Protein AF-0000000084989599 (afdb_homodimer)

Sequence (156 aa):
MEKVAKTLDARGKFCPIPVMETAKAINEVKVGEVLEVLATDPAADPDIKAWAKRMGHEVILSEKTPEGYLRILIKRLKMEKVAKTLDARGKFCPIPVMETAKAINEVKVGEVLEVLATDPAADPDIKAWAKRMGHEVILSEKTPEGYLRILIKRLK

Foldseek 3Di:
DQDAPEEAEQAPHEPPPQLVVVVVVLVVDDQQHKYKYKYQYPVNVVSNCVVCVVVVKDWPDWDQDPVGIIIIIIHHHD/DQDAPEEAEQAPHEPPPQLVVVVVVLVVDDAQHKYKYKYQYPVNVVSNCVVCVVVVWDWPDWDQDPVGIIITIIHHHD

Organism: Thermoproteus tenax (strain ATCC 35583 / DSM 2078 / JCM 9277 / NBRC 100435 / Kra 1) (NCBI:txid768679)

Solvent-accessible surface area (backbone atoms only — not comparable to full-atom values): 8559 Å² total; per-residue (Å²): 126,90,63,70,71,45,75,44,80,30,57,88,40,48,79,49,49,45,50,47,49,46,64,55,51,54,72,76,45,55,69,75,31,25,39,33,38,32,28,56,37,79,64,46,58,63,50,40,52,52,39,31,54,73,72,53,29,43,73,79,42,74,45,74,43,97,88,68,33,37,41,35,32,33,33,31,66,109,126,86,60,72,69,46,74,44,81,29,57,86,38,49,77,50,49,42,49,48,49,47,65,54,49,51,73,78,41,57,70,73,28,23,37,33,37,32,28,54,36,79,63,44,57,64,49,40,50,52,35,28,53,73,70,54,30,41,71,79,40,76,44,74,46,93,87,65,32,36,39,33,33,34,33,30,64,109

Structure (mmCIF, N/CA/C/O backbone):
data_AF-0000000084989599-model_v1
#
loop_
_entity.id
_entity.type
_entity.pdbx_description
1 polymer 'Predicted redox protein, regulator of disulfide bond formation'
#
loop_
_atom_site.group_PDB
_atom_site.id
_atom_site.type_symbol
_atom_site.label_atom_id
_atom_site.label_alt_id
_atom_site.label_comp_id
_atom_site.label_asym_id
_atom_site.label_entity_id
_atom_site.label_seq_id
_atom_site.pdbx_PDB_ins_code
_atom_site.Cartn_x
_atom_site.Cartn_y
_atom_site.Cartn_z
_atom_site.occupancy
_atom_site.B_iso_or_equiv
_atom_site.auth_seq_id
_atom_site.auth_comp_id
_atom_site.auth_asym_id
_atom_site.auth_atom_id
_atom_site.pdbx_PDB_model_num
ATOM 1 N N . MET A 1 1 ? -1.135 -30.812 -11.133 1 54.66 1 MET A N 1
ATOM 2 C CA . MET A 1 1 ? -0.764 -30.062 -9.938 1 54.66 1 MET A CA 1
ATOM 3 C C . MET A 1 1 ? 0.314 -29.031 -10.25 1 54.66 1 MET A C 1
ATOM 5 O O . MET A 1 1 ? 1.357 -29.375 -10.812 1 54.66 1 MET A O 1
ATOM 9 N N . GLU A 1 2 ? -0.177 -27.719 -10.398 1 70.19 2 GLU A N 1
ATOM 10 C CA . GLU A 1 2 ? 0.845 -26.781 -10.867 1 70.19 2 GLU A CA 1
ATOM 11 C C . GLU A 1 2 ? 2.037 -26.75 -9.914 1 70.19 2 GLU A C 1
ATOM 13 O O . GLU A 1 2 ? 1.873 -26.891 -8.703 1 70.19 2 GLU A O 1
ATOM 18 N N . LYS A 1 3 ? 3.254 -27.188 -10.391 1 87.5 3 LYS A N 1
ATOM 19 C CA . LYS A 1 3 ? 4.469 -27.281 -9.586 1 87.5 3 LYS A CA 1
ATOM 20 C C . LYS A 1 3 ? 4.941 -25.891 -9.148 1 87.5 3 LYS A C 1
ATOM 22 O O . LYS A 1 3 ? 5.152 -25.016 -9.977 1 87.5 3 LYS A O 1
ATOM 27 N N . VAL A 1 4 ? 4.945 -25.641 -7.918 1 96.38 4 VAL A N 1
ATOM 28 C CA . VAL A 1 4 ? 5.441 -24.422 -7.301 1 96.38 4 VAL A CA 1
ATOM 29 C C . VAL A 1 4 ? 6.945 -24.297 -7.527 1 96.38 4 VAL A C 1
ATOM 31 O O . VAL A 1 4 ? 7.711 -25.188 -7.148 1 96.38 4 VAL A O 1
ATOM 34 N N . ALA A 1 5 ? 7.289 -23.203 -8.188 1 98 5 ALA A N 1
ATOM 35 C CA . ALA A 1 5 ? 8.695 -22.969 -8.492 1 98 5 ALA A CA 1
ATOM 36 C C . ALA A 1 5 ? 9.398 -22.25 -7.332 1 98 5 ALA A C 1
ATOM 38 O O . ALA A 1 5 ? 10.602 -22.422 -7.129 1 98 5 ALA A O 1
ATOM 39 N N . LYS A 1 6 ? 8.695 -21.406 -6.609 1 98.31 6 LYS A N 1
ATOM 40 C CA . LYS A 1 6 ? 9.211 -20.625 -5.492 1 98.31 6 LYS A CA 1
ATOM 41 C C . LYS A 1 6 ? 8.117 -20.328 -4.473 1 98.31 6 LYS A C 1
ATOM 43 O O . LYS A 1 6 ? 6.957 -20.125 -4.844 1 98.31 6 LYS A O 1
ATOM 48 N N . THR A 1 7 ? 8.453 -20.344 -3.266 1 98.5 7 THR A N 1
ATOM 49 C CA . THR A 1 7 ? 7.543 -19.969 -2.188 1 98.5 7 THR A CA 1
ATOM 50 C C . THR A 1 7 ? 8.008 -18.688 -1.501 1 98.5 7 THR A C 1
ATOM 52 O O . THR A 1 7 ? 9.18 -18.562 -1.132 1 98.5 7 THR A O 1
ATOM 55 N N . LEU A 1 8 ? 7.152 -17.734 -1.385 1 98.62 8 LEU A N 1
ATOM 56 C CA . LEU A 1 8 ? 7.367 -16.5 -0.629 1 98.62 8 LEU A CA 1
ATOM 57 C C . LEU A 1 8 ? 6.625 -16.547 0.701 1 98.62 8 LEU A C 1
ATOM 59 O O . LEU A 1 8 ? 5.391 -16.609 0.727 1 98.62 8 LEU A O 1
ATOM 63 N N . ASP A 1 9 ? 7.398 -16.578 1.68 1 98.56 9 ASP A N 1
ATOM 64 C CA . ASP A 1 9 ? 6.793 -16.531 3.008 1 98.56 9 ASP A CA 1
ATOM 65 C C . ASP A 1 9 ? 6.688 -15.102 3.521 1 98.56 9 ASP A C 1
ATOM 67 O O . ASP A 1 9 ? 7.656 -14.555 4.043 1 98.56 9 ASP A O 1
ATOM 71 N N . ALA A 1 10 ? 5.453 -14.539 3.439 1 98.19 10 ALA A N 1
ATOM 72 C CA . ALA A 1 10 ? 5.203 -13.172 3.9 1 98.19 10 ALA A CA 1
ATOM 73 C C . ALA A 1 10 ? 4.352 -13.164 5.164 1 98.19 10 ALA A C 1
ATOM 75 O O . ALA A 1 10 ? 3.674 -12.18 5.461 1 98.19 10 ALA A O 1
ATOM 76 N N . ARG A 1 11 ? 4.301 -14.312 5.812 1 98.19 11 ARG A N 1
ATOM 77 C CA . ARG A 1 11 ? 3.557 -14.391 7.066 1 98.19 11 ARG A CA 1
ATOM 78 C C . ARG A 1 11 ? 4.141 -13.438 8.102 1 98.19 11 ARG A C 1
ATOM 80 O O . ARG A 1 11 ? 5.359 -13.297 8.211 1 98.19 11 ARG A O 1
ATOM 87 N N . GLY A 1 12 ? 3.229 -12.812 8.844 1 97.06 12 GLY A N 1
ATOM 88 C CA . GLY A 1 12 ? 3.668 -11.883 9.875 1 97.06 12 GLY A CA 1
ATOM 89 C C . GLY A 1 12 ? 3.898 -10.484 9.344 1 97.06 12 GLY A C 1
ATOM 90 O O . GLY A 1 12 ? 4.129 -9.555 10.125 1 97.06 12 GLY A O 1
ATOM 91 N N . LYS A 1 13 ? 3.811 -10.305 8.047 1 96.81 13 LYS A N 1
ATOM 92 C CA . LYS A 1 13 ? 4.008 -8.992 7.434 1 96.81 13 LYS A CA 1
ATOM 93 C C . LYS A 1 13 ? 2.674 -8.367 7.039 1 96.81 13 LYS A C 1
ATOM 95 O O . LYS A 1 13 ? 1.677 -9.07 6.867 1 96.81 13 LYS A O 1
ATOM 100 N N . PHE A 1 14 ? 2.625 -7.098 6.949 1 95.56 14 PHE A N 1
ATOM 101 C CA . PHE A 1 14 ? 1.42 -6.34 6.625 1 95.56 14 PHE A CA 1
ATOM 102 C C . PHE A 1 14 ? 1.658 -5.43 5.43 1 95.56 14 PHE A C 1
ATOM 104 O O . PHE A 1 14 ? 2.801 -5.227 5.012 1 95.56 14 PHE A O 1
ATOM 111 N N . CYS A 1 15 ? 0.604 -5.016 4.852 1 91.88 15 CYS A N 1
ATOM 112 C CA . CYS A 1 15 ? 0.752 -4.066 3.756 1 91.88 15 CYS A CA 1
ATOM 113 C C . CYS A 1 15 ? 1.741 -2.963 4.121 1 91.88 15 CYS A C 1
ATOM 115 O O . CYS A 1 15 ? 1.739 -2.471 5.25 1 91.88 15 CYS A O 1
ATOM 117 N N . PRO A 1 16 ? 2.658 -2.576 3.111 1 94.31 16 PRO A N 1
ATOM 118 C CA . PRO A 1 16 ? 2.721 -2.934 1.693 1 94.31 16 PRO A CA 1
ATOM 119 C C . PRO A 1 16 ? 3.682 -4.09 1.418 1 94.31 16 PRO A C 1
ATOM 121 O O . PRO A 1 16 ? 3.898 -4.453 0.259 1 94.31 16 PRO A O 1
ATOM 124 N N . ILE A 1 17 ? 4.156 -4.746 2.371 1 95.69 17 ILE A N 1
ATOM 125 C CA . ILE A 1 17 ? 5.328 -5.602 2.242 1 95.69 17 ILE A CA 1
ATOM 126 C C . ILE A 1 17 ? 4.965 -6.859 1.458 1 95.69 17 ILE A C 1
ATOM 128 O O . ILE A 1 17 ? 5.629 -7.203 0.476 1 95.69 17 ILE A O 1
ATOM 132 N N . PRO A 1 18 ? 3.818 -7.543 1.79 1 97.75 18 PRO A N 1
ATOM 133 C CA . PRO A 1 18 ? 3.504 -8.789 1.086 1 97.75 18 PRO A CA 1
ATOM 134 C C . PRO A 1 18 ? 3.342 -8.594 -0.419 1 97.75 18 PRO A C 1
ATOM 136 O O . PRO A 1 18 ? 3.891 -9.367 -1.209 1 97.75 18 PRO A O 1
ATOM 139 N N . VAL A 1 19 ? 2.67 -7.566 -0.8 1 97.44 19 VAL A N 1
ATOM 140 C CA . VAL A 1 19 ? 2.451 -7.344 -2.227 1 97.44 19 VAL A CA 1
ATOM 141 C C . VAL A 1 19 ? 3.752 -6.891 -2.883 1 97.44 19 VAL A C 1
ATOM 143 O O . VAL A 1 19 ? 4.051 -7.277 -4.016 1 97.44 19 VAL A O 1
ATOM 146 N N . MET A 1 20 ? 4.535 -6.078 -2.205 1 96.81 20 MET A N 1
ATOM 147 C CA . MET A 1 20 ? 5.82 -5.629 -2.729 1 96.81 20 MET A CA 1
ATOM 148 C C . MET A 1 20 ? 6.766 -6.805 -2.938 1 96.81 20 MET A C 1
ATOM 150 O O . MET A 1 20 ? 7.426 -6.902 -3.975 1 96.8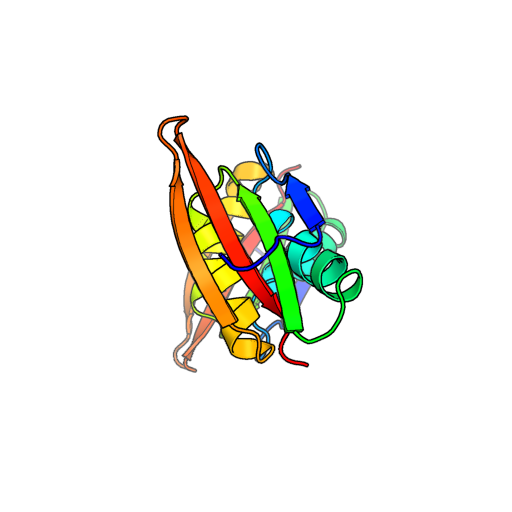1 20 MET A O 1
ATOM 154 N N . GLU A 1 21 ? 6.816 -7.664 -2.033 1 97.69 21 GLU A N 1
ATOM 155 C CA . GLU A 1 21 ? 7.684 -8.836 -2.131 1 97.69 21 GLU A CA 1
ATOM 156 C C . GLU A 1 21 ? 7.195 -9.789 -3.219 1 97.69 21 GLU A C 1
ATOM 158 O O . GLU A 1 21 ? 8 -10.43 -3.893 1 97.69 21 GLU A O 1
ATOM 163 N N . THR A 1 22 ? 5.91 -9.891 -3.307 1 98.19 22 THR A N 1
ATOM 164 C CA . THR A 1 22 ? 5.328 -10.688 -4.379 1 98.19 22 THR A CA 1
ATOM 165 C C . THR A 1 22 ? 5.77 -10.172 -5.742 1 98.19 22 THR A C 1
ATOM 167 O O . THR A 1 22 ? 6.199 -10.945 -6.598 1 98.19 22 THR A O 1
ATOM 170 N N . ALA A 1 23 ? 5.73 -8.867 -5.906 1 96.81 23 ALA A N 1
ATOM 171 C CA . ALA A 1 23 ? 6.113 -8.227 -7.16 1 96.81 23 ALA A CA 1
ATOM 172 C C . ALA A 1 23 ? 7.578 -8.5 -7.492 1 96.81 23 ALA A C 1
ATOM 174 O O . ALA A 1 23 ? 7.938 -8.68 -8.656 1 96.81 23 ALA A O 1
ATOM 175 N N . LYS A 1 24 ? 8.398 -8.555 -6.512 1 97.06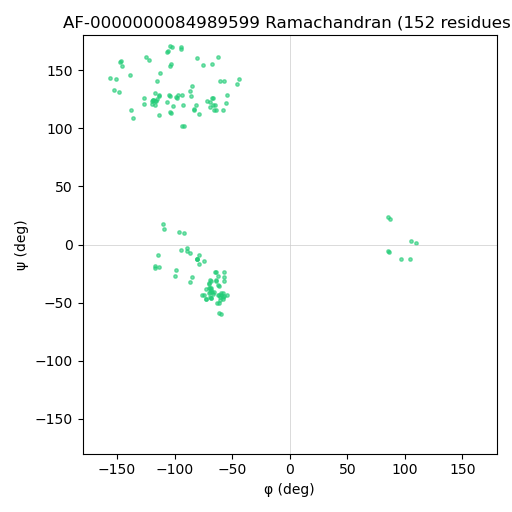 24 LYS A N 1
ATOM 176 C CA . LYS A 1 24 ? 9.812 -8.867 -6.703 1 97.06 24 LYS A CA 1
ATOM 177 C C . LYS A 1 24 ? 10.016 -10.352 -6.988 1 97.06 24 LYS A C 1
ATOM 179 O O . LYS A 1 24 ? 10.766 -10.719 -7.895 1 97.06 24 LYS A O 1
ATOM 184 N N . ALA A 1 25 ? 9.328 -11.211 -6.242 1 98.31 25 ALA A N 1
ATOM 185 C CA . ALA A 1 25 ? 9.523 -12.656 -6.281 1 98.31 25 ALA A CA 1
ATOM 186 C C . ALA A 1 25 ? 9.031 -13.242 -7.602 1 98.31 25 ALA A C 1
ATOM 188 O O . ALA A 1 25 ? 9.57 -14.242 -8.078 1 98.31 25 ALA A O 1
ATOM 189 N N . ILE A 1 26 ? 8.023 -12.617 -8.195 1 98.12 26 ILE A N 1
ATOM 190 C CA . ILE A 1 26 ? 7.449 -13.117 -9.445 1 98.12 26 ILE A CA 1
ATOM 191 C C . ILE A 1 26 ? 8.508 -13.102 -10.539 1 98.12 26 ILE A C 1
ATOM 193 O O . ILE A 1 26 ? 8.484 -13.938 -11.453 1 98.12 26 ILE A O 1
ATOM 197 N N . ASN A 1 27 ? 9.492 -12.195 -10.406 1 97.44 27 ASN A N 1
ATOM 198 C CA . ASN A 1 27 ? 10.555 -12.078 -11.398 1 97.44 27 ASN A CA 1
ATOM 199 C C . ASN A 1 27 ? 11.609 -13.164 -11.219 1 97.44 27 ASN A C 1
ATOM 201 O O . ASN A 1 27 ? 12.492 -13.32 -12.062 1 97.44 27 ASN A O 1
ATOM 205 N N . GLU A 1 28 ? 11.508 -13.859 -10.172 1 97.94 28 GLU A N 1
ATOM 206 C CA . GLU A 1 28 ? 12.469 -14.914 -9.875 1 97.94 28 GLU A CA 1
ATOM 207 C C . GLU A 1 28 ? 11.977 -16.266 -10.367 1 97.94 28 GLU A C 1
ATOM 209 O O . GLU A 1 28 ? 12.648 -17.281 -10.203 1 97.94 28 GLU A O 1
ATOM 214 N N . VAL A 1 29 ? 10.703 -16.297 -10.898 1 97.19 29 VAL A N 1
ATOM 215 C CA . VAL A 1 29 ? 10.141 -17.516 -11.477 1 97.19 29 VAL A CA 1
ATOM 216 C C . VAL A 1 29 ? 9.961 -17.344 -12.984 1 97.19 29 VAL A C 1
ATOM 218 O O . VAL A 1 29 ? 9.773 -16.219 -13.469 1 97.19 29 VAL A O 1
ATOM 221 N N . LYS A 1 30 ? 10.102 -18.406 -13.719 1 97 30 LYS A N 1
ATOM 222 C CA . LYS A 1 30 ? 9.984 -18.344 -15.172 1 97 30 LYS A CA 1
ATOM 223 C C . LYS A 1 30 ? 8.523 -18.219 -15.602 1 97 30 LYS A C 1
ATOM 225 O O . LYS A 1 30 ? 7.621 -18.578 -14.852 1 97 30 LYS A O 1
ATOM 230 N N . VAL A 1 31 ? 8.344 -17.625 -16.828 1 97.12 31 VAL A N 1
ATOM 231 C CA . VAL A 1 31 ? 7 -17.562 -17.406 1 97.12 31 VAL A CA 1
ATOM 232 C C . VAL A 1 31 ? 6.402 -18.969 -17.469 1 97.12 31 VAL A C 1
ATOM 234 O O . VAL A 1 31 ? 7.066 -19.906 -17.891 1 97.12 31 VAL A O 1
ATOM 237 N N . GLY A 1 32 ? 5.191 -19.188 -16.969 1 97.19 32 GLY A N 1
ATOM 238 C CA . GLY A 1 32 ? 4.531 -20.484 -16.938 1 97.19 32 GLY A CA 1
ATOM 239 C C . GLY A 1 32 ? 4.68 -21.203 -15.617 1 97.19 32 GLY A C 1
ATOM 240 O O . GLY A 1 32 ? 3.959 -22.156 -15.344 1 97.19 32 GLY A O 1
ATOM 241 N N . GLU A 1 33 ? 5.602 -20.656 -14.789 1 98.06 33 GLU A N 1
ATOM 242 C CA . GLU A 1 33 ? 5.824 -21.266 -13.477 1 98.06 33 GLU A CA 1
ATOM 243 C C . GLU A 1 33 ? 4.988 -20.594 -12.398 1 98.06 33 GLU A C 1
ATOM 245 O O . GLU A 1 33 ? 4.352 -19.562 -12.656 1 98.06 33 GLU A O 1
ATOM 250 N N . VAL A 1 34 ? 4.941 -21.203 -11.195 1 98.5 34 VAL A N 1
ATOM 251 C CA . VAL A 1 34 ? 4.012 -20.781 -10.156 1 98.5 34 VAL A CA 1
ATOM 252 C C . VAL A 1 34 ? 4.789 -20.281 -8.938 1 98.5 34 VAL A C 1
ATOM 254 O O . VAL A 1 34 ? 5.742 -20.922 -8.492 1 98.5 34 VAL A O 1
ATOM 257 N N . LEU A 1 35 ? 4.391 -19.094 -8.469 1 98.69 35 LEU A N 1
ATOM 258 C CA . LEU A 1 35 ? 4.836 -18.531 -7.191 1 98.69 35 LEU A CA 1
ATOM 259 C C . LEU A 1 35 ? 3.803 -18.781 -6.098 1 98.69 35 LEU A C 1
ATOM 261 O O . LEU A 1 35 ? 2.619 -18.484 -6.277 1 98.69 35 LEU A O 1
ATOM 265 N N . GLU A 1 36 ? 4.195 -19.344 -5.031 1 98.69 36 GLU A N 1
ATOM 266 C CA . GLU A 1 36 ? 3.367 -19.5 -3.842 1 98.69 36 GLU A CA 1
ATOM 267 C C . GLU A 1 36 ? 3.641 -18.406 -2.82 1 98.69 36 GLU A C 1
ATOM 269 O O . GLU A 1 36 ? 4.793 -18.141 -2.473 1 98.69 36 GLU A O 1
ATOM 274 N N . VAL A 1 37 ? 2.584 -17.766 -2.363 1 98.75 37 VAL A N 1
ATOM 275 C CA . VAL A 1 37 ? 2.693 -16.703 -1.358 1 98.75 37 VAL A CA 1
ATOM 276 C C . VAL A 1 37 ? 1.925 -17.109 -0.102 1 98.75 37 VAL A C 1
ATOM 278 O O . VAL A 1 37 ? 0.738 -17.438 -0.171 1 98.75 37 VAL A O 1
ATOM 281 N N . LEU A 1 38 ? 2.574 -17.109 0.941 1 98.56 38 LEU A N 1
ATOM 282 C CA . LEU A 1 38 ? 1.971 -17.312 2.252 1 98.56 38 LEU A CA 1
ATOM 283 C C . LEU A 1 38 ? 1.874 -16 3.018 1 98.56 38 LEU A C 1
ATOM 285 O O . LEU A 1 38 ? 2.854 -15.258 3.107 1 98.56 38 LEU A O 1
ATOM 289 N N . ALA A 1 39 ? 0.698 -15.727 3.508 1 98.31 39 ALA A N 1
ATOM 290 C CA . ALA A 1 39 ? 0.498 -14.445 4.172 1 98.31 39 ALA A CA 1
ATOM 291 C C . ALA A 1 39 ? -0.522 -14.562 5.301 1 98.31 39 ALA A C 1
ATOM 293 O O . ALA A 1 39 ? -1.34 -15.484 5.312 1 98.31 39 ALA A O 1
ATOM 294 N N . THR A 1 40 ? -0.402 -13.594 6.25 1 97.25 40 THR A N 1
ATOM 295 C CA . THR A 1 40 ? -1.353 -13.578 7.355 1 97.25 40 THR A CA 1
ATOM 296 C C . THR A 1 40 ? -2.184 -12.297 7.34 1 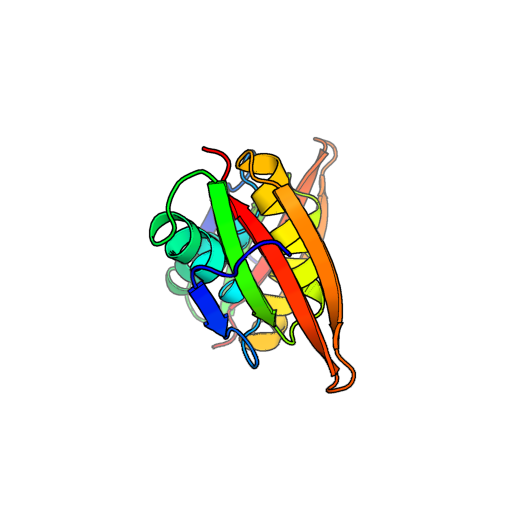97.25 40 THR A C 1
ATOM 298 O O . THR A 1 40 ? -3.23 -12.227 7.988 1 97.25 40 THR A O 1
ATOM 301 N N . ASP A 1 41 ? -1.715 -11.336 6.664 1 95.38 41 ASP A N 1
ATOM 302 C CA . ASP A 1 41 ? -2.467 -10.094 6.52 1 95.38 41 ASP A CA 1
ATOM 303 C C . ASP A 1 41 ? -3.727 -10.305 5.684 1 95.38 41 ASP A C 1
ATOM 305 O O . ASP A 1 41 ? -3.648 -10.75 4.535 1 95.38 41 ASP A O 1
ATOM 309 N N . PRO A 1 42 ? -4.863 -9.93 6.227 1 93.88 42 PRO A N 1
ATOM 310 C CA . PRO A 1 42 ? -6.121 -10.117 5.5 1 93.88 42 PRO A CA 1
ATOM 311 C C . PRO A 1 42 ? -6.195 -9.289 4.223 1 93.88 42 PRO A C 1
ATOM 313 O O . PRO A 1 42 ? -6.867 -9.68 3.264 1 93.88 42 PRO A O 1
ATOM 316 N N . ALA A 1 43 ? -5.473 -8.258 4.16 1 94.31 43 ALA A N 1
ATOM 317 C CA . ALA A 1 43 ? -5.488 -7.383 2.992 1 94.31 43 ALA A CA 1
ATOM 318 C C . ALA A 1 43 ? -4.625 -7.957 1.869 1 94.31 43 ALA A C 1
ATOM 320 O O . ALA A 1 43 ? -4.762 -7.555 0.711 1 94.31 43 ALA A O 1
ATOM 321 N N . ALA A 1 44 ? -3.836 -8.93 2.156 1 95.75 44 ALA A N 1
ATOM 322 C CA . ALA A 1 44 ? -2.898 -9.477 1.179 1 95.75 44 ALA A CA 1
ATOM 323 C C . ALA A 1 44 ? -3.641 -10.156 0.03 1 95.75 44 ALA A C 1
ATOM 325 O O . ALA A 1 44 ? -3.27 -10 -1.135 1 95.75 44 ALA A O 1
ATOM 326 N N . ASP A 1 45 ? -4.684 -10.906 0.405 1 95.56 45 ASP A N 1
ATOM 327 C CA . ASP A 1 45 ? -5.398 -11.688 -0.6 1 95.56 45 ASP A CA 1
ATOM 328 C C . ASP A 1 45 ? -5.984 -10.781 -1.682 1 95.56 45 ASP A C 1
ATOM 330 O O . ASP A 1 45 ? -5.602 -10.875 -2.85 1 95.56 45 ASP A O 1
ATOM 334 N N . PRO A 1 46 ? -6.852 -9.859 -1.223 1 96.06 46 PRO A N 1
ATOM 335 C CA . PRO A 1 46 ? -7.391 -8.992 -2.275 1 96.06 46 PRO A CA 1
ATOM 336 C C . PRO A 1 46 ? -6.312 -8.141 -2.943 1 96.06 46 PRO A C 1
ATOM 338 O O . PRO A 1 46 ? -6.395 -7.863 -4.145 1 96.06 46 PRO A O 1
ATOM 341 N N . ASP A 1 47 ? -5.258 -7.711 -2.336 1 96.94 47 ASP A N 1
ATOM 342 C CA . ASP A 1 47 ? -4.188 -6.883 -2.879 1 96.94 47 ASP A CA 1
ATOM 343 C C . ASP A 1 47 ? -3.373 -7.648 -3.92 1 96.94 47 ASP A C 1
ATOM 345 O O . ASP A 1 47 ? -3.104 -7.137 -5.008 1 96.94 47 ASP A O 1
ATOM 349 N N . ILE A 1 48 ? -3.029 -8.852 -3.57 1 97.81 48 ILE A N 1
ATOM 35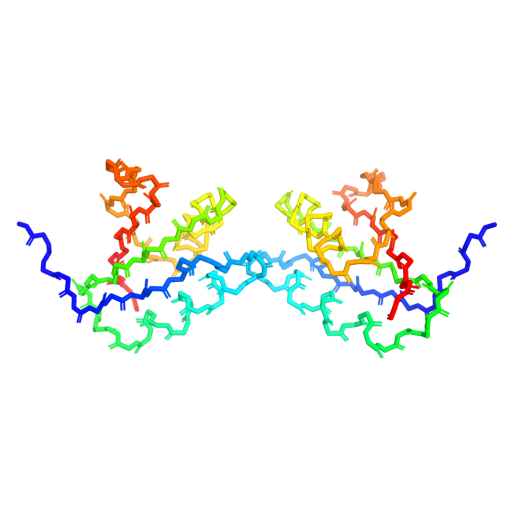0 C CA . ILE A 1 48 ? -2.199 -9.672 -4.449 1 97.81 48 ILE A CA 1
ATOM 351 C C . ILE A 1 48 ? -2.998 -10.07 -5.684 1 97.81 48 ILE A C 1
ATOM 353 O O . ILE A 1 48 ? -2.469 -10.086 -6.797 1 97.81 48 ILE A O 1
ATOM 357 N N . LYS A 1 49 ? -4.293 -10.406 -5.438 1 97.56 49 LYS A N 1
ATOM 358 C CA . LYS A 1 49 ? -5.164 -10.734 -6.562 1 97.56 49 LYS A CA 1
ATOM 359 C C . LYS A 1 49 ? -5.281 -9.555 -7.523 1 97.56 49 LYS A C 1
ATOM 361 O O . LYS A 1 49 ? -5.16 -9.727 -8.742 1 97.56 49 LYS A O 1
ATOM 366 N N . ALA A 1 50 ? -5.473 -8.391 -6.941 1 96.69 50 ALA A N 1
ATOM 367 C CA . ALA A 1 50 ? -5.602 -7.188 -7.766 1 96.69 50 ALA A CA 1
ATOM 368 C C . ALA A 1 50 ? -4.297 -6.883 -8.5 1 96.69 50 ALA A C 1
ATOM 370 O O . ALA A 1 50 ? -4.309 -6.562 -9.688 1 96.69 50 ALA A O 1
ATOM 371 N N . TRP A 1 51 ? -3.188 -7.016 -7.91 1 96.69 51 TRP A N 1
ATOM 372 C CA . TRP A 1 51 ? -1.869 -6.785 -8.492 1 96.69 51 TRP A CA 1
ATOM 373 C C . TRP A 1 51 ? -1.595 -7.762 -9.633 1 96.69 51 TRP A C 1
ATOM 375 O O . TRP A 1 51 ? -1.168 -7.359 -10.711 1 96.69 51 TRP A O 1
ATOM 385 N N . ALA A 1 52 ? -1.832 -9.055 -9.289 1 97.94 52 ALA A N 1
ATOM 386 C CA . ALA A 1 52 ? -1.574 -10.086 -10.289 1 97.94 52 ALA A CA 1
ATOM 387 C C . ALA A 1 52 ? -2.383 -9.836 -11.555 1 97.94 52 A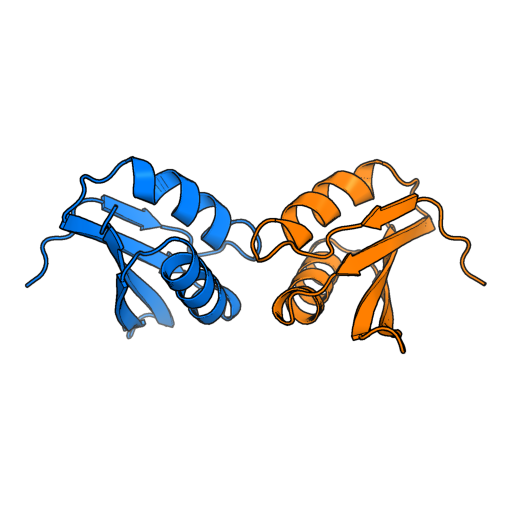LA A C 1
ATOM 389 O O . ALA A 1 52 ? -1.852 -9.93 -12.664 1 97.94 52 ALA A O 1
ATOM 390 N N . LYS A 1 53 ? -3.678 -9.547 -11.305 1 96.88 53 LYS A N 1
ATOM 391 C CA . LYS A 1 53 ? -4.562 -9.25 -12.43 1 96.88 53 LYS A CA 1
ATOM 392 C C . LYS A 1 53 ? -4.039 -8.07 -13.242 1 96.88 53 LYS A C 1
ATOM 394 O O . LYS A 1 53 ? -3.967 -8.133 -14.469 1 96.88 53 LYS A O 1
ATOM 399 N N . ARG A 1 54 ? -3.562 -7.062 -12.594 1 96.31 54 ARG A N 1
ATOM 400 C CA . ARG A 1 54 ? -3.076 -5.848 -13.242 1 96.31 54 ARG A CA 1
ATOM 401 C C . ARG A 1 54 ? -1.777 -6.109 -13.992 1 96.31 54 ARG A C 1
ATOM 403 O O . ARG A 1 54 ? -1.551 -5.547 -15.062 1 96.31 54 ARG A O 1
ATOM 410 N N . MET A 1 55 ? -0.983 -6.969 -13.461 1 96.62 55 MET A N 1
ATOM 411 C CA . MET A 1 55 ? 0.331 -7.246 -14.031 1 96.62 55 MET A CA 1
ATOM 412 C C . MET A 1 55 ? 0.239 -8.32 -15.117 1 96.62 55 MET A C 1
ATOM 414 O O . MET A 1 55 ? 1.236 -8.641 -15.758 1 96.62 55 MET A O 1
ATOM 418 N N . GLY A 1 56 ? -1.004 -8.914 -15.227 1 97.69 56 GLY A N 1
ATOM 419 C CA . GLY A 1 56 ? -1.205 -9.898 -16.281 1 97.69 56 GLY A CA 1
ATOM 420 C C . GLY A 1 56 ? -0.814 -11.305 -15.867 1 97.69 56 GLY A C 1
ATOM 421 O O . GLY A 1 56 ? -0.381 -12.102 -16.703 1 97.69 56 GLY A O 1
ATOM 422 N N . HIS A 1 57 ? -0.812 -11.484 -14.562 1 98.06 57 HIS A N 1
ATOM 423 C CA . HIS A 1 57 ? -0.573 -12.828 -14.047 1 98.06 57 HIS A CA 1
ATOM 424 C C . HIS A 1 57 ? -1.874 -13.484 -13.602 1 98.06 57 HIS A C 1
ATOM 426 O O . HIS A 1 57 ? -2.941 -12.867 -13.664 1 98.06 57 HIS A O 1
ATOM 432 N N . GLU A 1 58 ? -1.848 -14.766 -13.305 1 97.94 58 GLU A N 1
ATOM 433 C CA . GLU A 1 58 ? -3.057 -15.5 -12.938 1 97.94 58 GLU A CA 1
ATOM 434 C C . GLU A 1 58 ? -2.945 -16.062 -11.523 1 97.94 58 GLU A C 1
ATOM 436 O O . GLU A 1 58 ? -1.979 -16.766 -11.203 1 97.94 58 GLU A O 1
ATOM 441 N N . VAL A 1 59 ? -3.898 -15.695 -10.742 1 97.88 59 VAL A N 1
ATOM 442 C CA . VAL A 1 59 ? -4.027 -16.375 -9.461 1 97.88 59 VAL A CA 1
ATOM 443 C C . VAL A 1 59 ? -4.805 -17.672 -9.641 1 97.88 59 VAL A C 1
ATOM 445 O O . VAL A 1 59 ? -6 -17.656 -9.938 1 97.88 59 VAL A O 1
ATOM 448 N N . ILE A 1 60 ? -4.188 -18.75 -9.406 1 97.31 60 ILE A N 1
ATOM 449 C CA . ILE A 1 60 ? -4.812 -20.016 -9.742 1 97.31 60 ILE A CA 1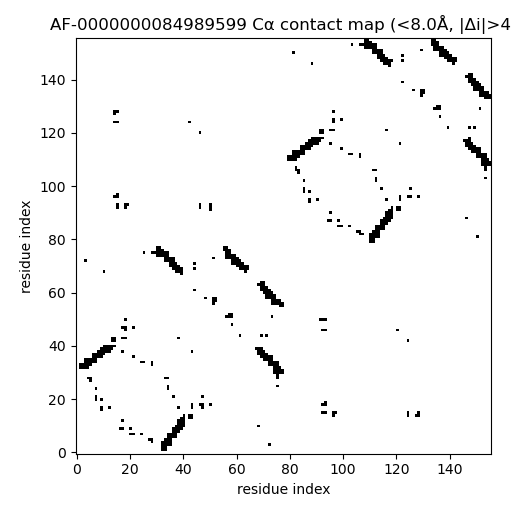
ATOM 450 C C . ILE A 1 60 ? -5.449 -20.625 -8.492 1 97.31 60 ILE A C 1
ATOM 452 O O . ILE A 1 60 ? -6.293 -21.516 -8.594 1 97.31 60 ILE A O 1
ATOM 456 N N . LEU A 1 61 ? -4.953 -20.188 -7.363 1 96.38 61 LEU A N 1
ATOM 457 C CA . LEU A 1 61 ? -5.496 -20.656 -6.094 1 96.38 61 LEU A CA 1
ATOM 458 C C . LEU A 1 61 ? -5.289 -19.609 -4.996 1 96.38 61 LEU A C 1
ATOM 460 O O . LEU A 1 61 ? -4.246 -18.953 -4.949 1 96.38 61 LEU A O 1
ATOM 464 N N . SER A 1 62 ? -6.262 -19.344 -4.285 1 97.06 62 SER A N 1
ATOM 465 C CA . SER A 1 62 ? -6.207 -18.562 -3.053 1 97.06 62 SER A CA 1
ATOM 466 C C . SER A 1 62 ? -7.082 -19.172 -1.971 1 97.06 62 SER A C 1
ATOM 468 O O . SER A 1 62 ? -8.305 -19.266 -2.129 1 97.06 62 SER A O 1
ATOM 470 N N . GLU A 1 63 ? -6.492 -19.641 -0.867 1 96.94 63 GLU A N 1
ATOM 471 C CA . GLU A 1 63 ? -7.254 -20.328 0.173 1 96.94 63 GLU A CA 1
ATOM 472 C C . GLU A 1 63 ? -6.688 -20.031 1.559 1 96.94 63 GLU A C 1
ATOM 474 O O . GLU A 1 63 ? -5.531 -19.625 1.689 1 96.94 63 GLU A O 1
ATOM 479 N N . LYS A 1 64 ? -7.492 -20.125 2.463 1 96.31 64 LYS A N 1
ATOM 480 C CA . LYS A 1 64 ? -7.047 -20.125 3.854 1 96.31 64 LYS A CA 1
ATOM 481 C C . LYS A 1 64 ? -6.656 -21.531 4.305 1 96.31 64 LYS A C 1
ATOM 483 O O . LYS A 1 64 ? -7.414 -22.484 4.121 1 96.31 64 LYS A O 1
ATOM 488 N N . THR A 1 65 ? -5.457 -21.672 4.863 1 97.06 65 THR A N 1
ATOM 489 C CA . THR A 1 65 ? -4.969 -22.984 5.297 1 97.06 65 THR A CA 1
ATOM 490 C C . THR A 1 65 ? -5.562 -23.359 6.652 1 97.06 65 THR A C 1
ATOM 492 O O . THR A 1 65 ? -6.094 -22.5 7.363 1 97.06 65 THR A O 1
ATOM 495 N N . PRO A 1 66 ? -5.562 -24.578 7.02 1 95.88 66 PRO A N 1
ATOM 496 C CA . PRO A 1 66 ? -6.02 -25 8.344 1 95.88 66 PRO A CA 1
ATOM 497 C C . PRO A 1 66 ? -5.258 -24.312 9.477 1 95.88 66 PRO A C 1
ATOM 499 O O . PRO A 1 66 ? -5.801 -24.125 10.57 1 95.88 66 PRO A O 1
ATOM 502 N N . GLU A 1 67 ? -4.012 -23.875 9.094 1 95.5 67 GLU A N 1
ATOM 503 C CA . GLU A 1 67 ? -3.164 -23.203 10.07 1 95.5 67 GLU A CA 1
ATOM 504 C C . GLU A 1 67 ? -3.547 -21.734 10.227 1 95.5 67 GLU A C 1
ATOM 506 O O . GLU A 1 67 ? -3.092 -21.062 11.156 1 95.5 67 GLU A O 1
ATOM 511 N N . GLY A 1 68 ? -4.336 -21.234 9.359 1 96.06 68 GLY A N 1
ATOM 512 C CA . GLY A 1 68 ? -4.914 -19.922 9.555 1 96.06 68 GLY A CA 1
ATOM 513 C C . GLY A 1 68 ? -4.281 -18.844 8.68 1 96.06 68 GLY A C 1
ATOM 514 O O . GLY A 1 68 ? -4.621 -17.672 8.789 1 96.06 68 GLY A O 1
ATOM 515 N N . TYR A 1 69 ? -3.361 -19.297 7.844 1 97.69 69 TYR A N 1
ATOM 516 C CA . TYR A 1 69 ? -2.752 -18.297 6.977 1 97.69 69 TYR A CA 1
ATOM 517 C C . TYR A 1 69 ? -3.246 -18.438 5.543 1 97.69 69 TYR A C 1
ATOM 519 O O . TYR A 1 69 ? -3.91 -19.422 5.207 1 97.69 69 TYR A O 1
ATOM 527 N N . LEU A 1 70 ? -3.008 -17.438 4.746 1 98.12 70 LEU A N 1
ATOM 528 C CA . LEU A 1 70 ? -3.385 -17.422 3.338 1 98.12 70 LEU A CA 1
ATOM 529 C C . LEU A 1 70 ? -2.32 -18.094 2.479 1 98.12 70 LEU A C 1
ATOM 531 O O . LEU A 1 70 ? -1.123 -17.906 2.709 1 98.12 70 LEU A O 1
ATOM 535 N N . ARG A 1 71 ? -2.842 -18.859 1.603 1 98.12 71 ARG A N 1
ATOM 536 C CA . ARG A 1 71 ? -2.018 -19.453 0.556 1 98.12 71 ARG A CA 1
ATOM 537 C C . ARG A 1 71 ? -2.496 -19.016 -0.828 1 98.12 71 ARG A C 1
ATOM 539 O O . ARG A 1 71 ? -3.627 -19.328 -1.22 1 98.12 71 ARG A O 1
ATOM 546 N N . ILE A 1 72 ? -1.576 -18.375 -1.551 1 98.5 72 ILE A N 1
ATOM 547 C CA . ILE A 1 72 ? -1.926 -17.844 -2.863 1 98.5 72 ILE A CA 1
ATOM 548 C C . ILE A 1 72 ? -0.938 -18.359 -3.908 1 98.5 72 ILE A C 1
ATOM 550 O O . ILE A 1 72 ? 0.278 -18.25 -3.732 1 98.5 72 ILE A O 1
ATOM 554 N N . LEU A 1 73 ? -1.48 -18.953 -4.945 1 98.44 73 LEU A N 1
ATOM 555 C CA . LEU A 1 73 ? -0.669 -19.422 -6.062 1 98.44 73 LEU A CA 1
ATOM 556 C C . LEU A 1 73 ? -0.843 -18.516 -7.281 1 98.44 73 LEU A C 1
ATOM 558 O O . LEU A 1 73 ? -1.964 -18.312 -7.754 1 98.44 73 LEU A O 1
ATOM 562 N N . ILE A 1 74 ? 0.27 -18.031 -7.672 1 98.56 74 ILE A N 1
ATOM 563 C CA . ILE A 1 74 ? 0.269 -17.125 -8.805 1 98.56 74 ILE A CA 1
ATOM 564 C C . ILE A 1 74 ? 1.069 -17.719 -9.961 1 98.56 74 ILE A C 1
ATOM 566 O O . ILE A 1 74 ? 2.258 -18.016 -9.812 1 98.56 74 ILE A O 1
ATOM 570 N N . LYS A 1 75 ? 0.463 -17.844 -11.07 1 98.25 75 LYS A N 1
ATOM 571 C CA . LYS A 1 75 ? 1.151 -18.281 -12.281 1 98.25 75 LYS A CA 1
ATOM 572 C C . LYS A 1 75 ? 1.654 -17.094 -13.086 1 98.25 75 LYS A C 1
ATOM 574 O O . LYS A 1 75 ? 0.881 -16.188 -13.422 1 98.25 75 LYS A O 1
ATOM 579 N N . ARG A 1 76 ? 2.951 -17.078 -13.266 1 97.88 76 ARG A N 1
ATOM 580 C CA . ARG A 1 76 ? 3.527 -16.016 -14.086 1 97.88 76 ARG A CA 1
ATOM 581 C C . ARG A 1 76 ? 3.191 -16.219 -15.562 1 97.88 76 ARG A C 1
ATOM 583 O O . ARG A 1 76 ? 3.52 -17.266 -16.141 1 97.88 76 ARG A O 1
ATOM 590 N N . LEU A 1 77 ? 2.594 -15.25 -16.156 1 97.75 77 LEU A N 1
ATOM 591 C CA . LEU A 1 77 ? 2.133 -15.438 -17.516 1 97.75 77 LEU A CA 1
ATOM 592 C C . LEU A 1 77 ? 2.895 -14.531 -18.484 1 97.75 77 LEU A C 1
ATOM 594 O O . LEU A 1 77 ? 2.764 -14.664 -19.703 1 97.75 77 LEU A O 1
ATOM 598 N N . LYS A 1 78 ? 3.736 -13.57 -17.922 1 93.06 78 LYS A N 1
ATOM 599 C CA . LYS A 1 78 ? 4.539 -12.703 -18.781 1 93.06 78 LYS A CA 1
ATOM 600 C C . LYS A 1 78 ? 5.883 -12.375 -18.141 1 93.06 78 LYS A C 1
ATOM 602 O O . LYS A 1 78 ? 6.043 -12.516 -16.922 1 93.06 78 LYS A O 1
ATOM 607 N N . MET B 1 1 ? -7.121 24.062 11.516 1 53.91 1 MET B N 1
ATOM 608 C CA . MET B 1 1 ? -6.895 23.5 10.188 1 53.91 1 MET B CA 1
ATOM 609 C C . MET B 1 1 ? -5.508 22.875 10.086 1 53.91 1 MET B C 1
ATOM 611 O O . MET B 1 1 ? -4.5 23.547 10.305 1 53.91 1 MET B O 1
ATOM 615 N N . GLU B 1 2 ? -5.539 21.578 10.164 1 70.38 2 GLU B N 1
ATOM 616 C CA . GLU B 1 2 ? -4.18 21.047 10.195 1 70.38 2 GLU B CA 1
ATOM 617 C C . GLU B 1 2 ? -3.447 21.344 8.883 1 70.38 2 GLU B C 1
ATOM 619 O O . GLU B 1 2 ? -4.059 21.375 7.816 1 70.38 2 GLU B O 1
ATOM 624 N N . LYS B 1 3 ? -2.42 22.141 9.055 1 87.56 3 LYS B N 1
ATOM 625 C CA . LYS B 1 3 ? -1.652 22.594 7.902 1 87.56 3 LYS B CA 1
ATOM 626 C C . LYS B 1 3 ? -0.91 21.438 7.242 1 87.56 3 LYS B C 1
ATOM 628 O O . LYS B 1 3 ? -0.137 20.734 7.898 1 87.56 3 LYS B O 1
ATOM 633 N N . VAL B 1 4 ? -1.3 21.281 5.965 1 95.06 4 VAL B N 1
ATOM 634 C CA . VAL B 1 4 ? -0.648 20.266 5.133 1 95.06 4 VAL B CA 1
ATOM 635 C C . VAL B 1 4 ? 0.787 20.688 4.832 1 95.06 4 VAL B C 1
ATOM 637 O O . VAL B 1 4 ? 1.019 21.766 4.27 1 95.06 4 VAL B O 1
ATOM 640 N N . ALA B 1 5 ? 1.742 19.734 5.363 1 98.06 5 ALA B N 1
ATOM 641 C CA . ALA B 1 5 ? 3.16 20.031 5.164 1 98.06 5 ALA B CA 1
ATOM 642 C C . ALA B 1 5 ? 3.629 19.547 3.793 1 98.06 5 ALA B C 1
ATOM 644 O O . ALA B 1 5 ? 4.555 20.125 3.211 1 98.06 5 ALA B O 1
ATOM 645 N N . LYS B 1 6 ? 3.025 18.531 3.246 1 98.31 6 LYS B N 1
ATOM 646 C CA . LYS B 1 6 ? 3.377 17.922 1.968 1 98.31 6 LYS B CA 1
ATOM 647 C C . LYS B 1 6 ? 2.18 17.203 1.359 1 98.31 6 LYS B C 1
ATOM 649 O O . LYS B 1 6 ? 1.364 16.625 2.082 1 98.31 6 LYS B O 1
ATOM 654 N N . THR B 1 7 ? 2.072 17.266 0.201 1 98.56 7 THR B N 1
ATOM 655 C CA . THR B 1 7 ? 1.048 16.547 -0.546 1 98.56 7 THR B CA 1
ATOM 656 C C . THR B 1 7 ? 1.678 15.477 -1.433 1 98.56 7 THR B C 1
ATOM 658 O O . THR B 1 7 ? 2.607 15.758 -2.191 1 98.56 7 THR B O 1
ATOM 661 N N . LEU B 1 8 ? 1.254 14.258 -1.39 1 98.62 8 LEU B N 1
ATOM 662 C CA . LEU B 1 8 ? 1.621 13.141 -2.248 1 98.62 8 LEU B CA 1
ATOM 663 C C . LEU B 1 8 ? 0.516 12.844 -3.256 1 98.62 8 LEU B C 1
ATOM 665 O O . LEU B 1 8 ? -0.596 12.477 -2.875 1 98.62 8 LEU B O 1
ATOM 669 N N . ASP B 1 9 ? 0.855 13.055 -4.355 1 98.56 9 ASP B N 1
ATOM 670 C CA . ASP B 1 9 ? -0.101 12.734 -5.41 1 98.56 9 ASP B CA 1
ATOM 671 C C . ASP B 1 9 ? 0.132 11.32 -5.949 1 98.56 9 ASP B C 1
ATOM 673 O O . ASP B 1 9 ? 0.99 11.117 -6.812 1 98.56 9 ASP B O 1
ATOM 677 N N . ALA B 1 10 ? -0.664 10.352 -5.555 1 98.12 10 ALA B N 1
ATOM 678 C CA . ALA B 1 10 ? -0.571 8.961 -5.992 1 98.12 10 ALA B CA 1
ATOM 679 C C . ALA B 1 10 ? -1.733 8.594 -6.91 1 98.12 10 ALA B C 1
ATOM 681 O O . ALA B 1 10 ? -2.078 7.422 -7.047 1 98.12 10 ALA B O 1
ATOM 682 N N . ARG B 1 11 ? -2.414 9.625 -7.355 1 98.25 11 ARG B N 1
ATOM 683 C CA . ARG B 1 11 ? -3.508 9.367 -8.289 1 98.25 11 ARG B CA 1
ATOM 684 C C . ARG B 1 11 ? -3.014 8.617 -9.523 1 98.25 11 ARG B C 1
ATOM 686 O O . ARG B 1 11 ? -1.928 8.898 -10.031 1 98.25 11 ARG B O 1
ATOM 693 N N . GLY B 1 12 ? -3.811 7.68 -10.008 1 97.25 12 GLY B N 1
ATOM 694 C CA . GLY B 1 12 ? -3.449 6.895 -11.18 1 97.25 12 GLY B CA 1
ATOM 695 C C . GLY B 1 12 ? -2.592 5.688 -10.844 1 97.25 12 GLY B C 1
ATOM 696 O O . GLY B 1 12 ? -2.332 4.848 -11.711 1 97.25 12 GLY B O 1
ATOM 697 N N . LYS B 1 13 ? -2.232 5.625 -9.602 1 96.81 13 LYS B N 1
ATOM 698 C CA . LYS B 1 13 ? -1.408 4.5 -9.172 1 96.81 13 LYS B CA 1
ATOM 699 C C . LYS B 1 13 ? -2.234 3.48 -8.391 1 96.81 13 LYS B C 1
ATOM 701 O O . LYS B 1 13 ? -3.299 3.809 -7.867 1 96.81 13 LYS B O 1
ATOM 706 N N . PHE B 1 14 ? -1.807 2.217 -8.414 1 95.56 14 PHE B N 1
ATOM 707 C CA . PHE B 1 14 ? -2.498 1.112 -7.762 1 95.56 14 PHE B CA 1
ATOM 708 C C . PHE B 1 14 ? -1.581 0.42 -6.758 1 95.56 14 PHE B C 1
ATOM 710 O O . PHE B 1 14 ? -0.371 0.654 -6.754 1 95.56 14 PHE B O 1
ATOM 717 N N . CYS B 1 15 ? -2.109 -0.237 -5.867 1 92.69 15 CYS B N 1
ATOM 718 C CA . CYS B 1 15 ? -1.269 -0.985 -4.941 1 92.69 15 CYS B CA 1
ATOM 719 C C . CYS B 1 15 ? -0.153 -1.712 -5.68 1 92.69 15 CYS B C 1
ATOM 721 O O . CYS B 1 15 ? -0.38 -2.283 -6.75 1 92.69 15 CYS B O 1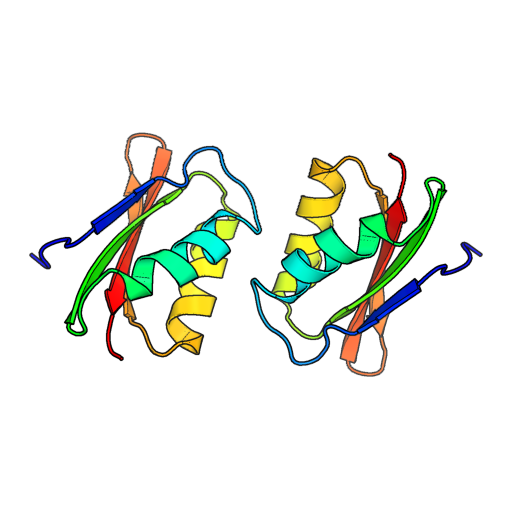
ATOM 723 N N . PRO B 1 16 ? 0.996 -1.775 -5.098 1 94.56 16 PRO B N 1
ATOM 724 C CA . PRO B 1 16 ? 1.418 -1.346 -3.762 1 94.56 16 PRO B CA 1
ATOM 725 C C . PRO B 1 16 ? 1.962 0.081 -3.746 1 94.56 16 PRO B C 1
ATOM 727 O O . PRO B 1 16 ? 2.412 0.562 -2.703 1 94.56 16 PRO B O 1
ATOM 730 N N . ILE B 1 17 ? 1.843 0.836 -4.785 1 95.75 17 ILE B N 1
ATOM 731 C CA . ILE B 1 17 ? 2.619 2.051 -5.008 1 95.75 17 ILE B CA 1
ATOM 732 C C . ILE B 1 17 ? 2.129 3.154 -4.07 1 95.75 17 ILE B C 1
ATOM 734 O O . ILE B 1 17 ? 2.924 3.764 -3.352 1 95.75 17 ILE B O 1
ATOM 738 N N . PRO B 1 18 ? 0.844 3.371 -3.947 1 97.81 18 PRO B N 1
ATOM 739 C CA . PRO B 1 18 ? 0.365 4.465 -3.1 1 97.81 18 PRO B CA 1
ATOM 740 C C . PRO B 1 18 ? 0.796 4.312 -1.642 1 97.81 18 PRO B C 1
ATOM 742 O O . PRO B 1 18 ? 1.271 5.273 -1.031 1 97.81 18 PRO B O 1
ATOM 745 N N . VAL B 1 19 ? 0.632 3.176 -1.072 1 97.38 19 VAL B N 1
ATOM 746 C CA . VAL B 1 19 ? 0.993 2.973 0.327 1 97.38 19 VAL B CA 1
ATOM 747 C C . VAL B 1 19 ? 2.51 3.045 0.486 1 97.38 19 VAL B C 1
ATOM 749 O O . VAL B 1 19 ? 3.012 3.578 1.478 1 97.38 19 VAL B O 1
ATOM 752 N N . MET B 1 20 ? 3.24 2.463 -0.533 1 96.5 20 MET B N 1
ATOM 753 C CA . MET B 1 20 ? 4.699 2.518 -0.496 1 96.5 20 MET B CA 1
ATOM 754 C C . MET B 1 20 ? 5.191 3.963 -0.532 1 96.5 20 MET B C 1
ATOM 756 O O . MET B 1 20 ? 6.082 4.34 0.231 1 96.5 20 MET B O 1
ATOM 760 N N . GLU B 1 21 ? 4.637 4.746 -1.326 1 97.62 21 GLU B N 1
ATOM 761 C CA . GLU B 1 21 ? 5.027 6.148 -1.451 1 97.62 21 GLU B CA 1
ATOM 762 C C . GLU B 1 21 ? 4.625 6.941 -0.213 1 97.62 21 GLU B C 1
ATOM 764 O O . GLU B 1 21 ? 5.328 7.867 0.193 1 97.62 21 GLU B O 1
ATOM 769 N N . THR B 1 22 ? 3.469 6.633 0.347 1 98.25 22 THR B N 1
ATOM 770 C CA . THR B 1 22 ? 3.037 7.246 1.599 1 98.25 22 THR B CA 1
ATOM 771 C C . THR B 1 22 ? 4.062 7 2.701 1 98.25 22 THR B C 1
ATOM 773 O O . THR B 1 22 ? 4.441 7.93 3.422 1 98.25 22 THR B O 1
ATOM 776 N N . ALA B 1 23 ? 4.555 5.715 2.762 1 96.56 23 ALA B N 1
ATOM 777 C CA . ALA B 1 23 ? 5.535 5.32 3.773 1 96.56 23 ALA B CA 1
ATOM 778 C C . ALA B 1 23 ? 6.832 6.105 3.615 1 96.56 23 ALA B C 1
ATOM 780 O O . ALA B 1 23 ? 7.477 6.457 4.605 1 96.56 23 ALA B O 1
ATOM 781 N N . LYS B 1 24 ? 7.137 6.375 2.441 1 96.62 24 LYS B N 1
ATOM 782 C CA . LYS B 1 24 ? 8.336 7.164 2.17 1 96.62 24 LYS B CA 1
ATOM 783 C C . LYS B 1 24 ? 8.102 8.641 2.463 1 96.62 24 LYS B C 1
ATOM 785 O O . LYS B 1 24 ? 8.938 9.305 3.076 1 96.62 24 LYS B O 1
ATOM 790 N N . ALA B 1 25 ? 7.004 9.141 2.061 1 98.25 25 ALA B N 1
ATOM 791 C CA . ALA B 1 25 ? 6.699 10.562 2.115 1 98.25 25 ALA B CA 1
ATOM 792 C C . ALA B 1 25 ? 6.488 11.023 3.557 1 98.25 25 ALA B C 1
ATOM 794 O O . ALA B 1 25 ? 6.773 12.18 3.895 1 98.25 25 ALA B O 1
ATOM 795 N N . ILE B 1 26 ? 5.965 10.203 4.363 1 98.19 26 ILE B N 1
ATOM 796 C CA . ILE B 1 26 ? 5.703 10.539 5.758 1 98.19 26 ILE B CA 1
ATOM 797 C C . ILE B 1 26 ? 7.004 10.961 6.438 1 98.19 26 ILE B C 1
ATOM 799 O O . ILE B 1 26 ? 6.996 11.773 7.363 1 98.19 26 ILE B O 1
ATOM 803 N N . ASN B 1 27 ? 8.133 10.398 6.02 1 97.5 27 ASN B N 1
ATOM 804 C CA . ASN B 1 27 ? 9.438 10.695 6.602 1 97.5 27 ASN B CA 1
ATOM 805 C C . ASN B 1 27 ? 9.945 12.07 6.168 1 97.5 27 ASN B C 1
ATOM 807 O O . ASN B 1 27 ? 10.93 12.57 6.719 1 97.5 27 ASN B O 1
ATOM 811 N N . GLU B 1 28 ? 9.266 12.625 5.102 1 97.44 28 GLU B N 1
ATOM 812 C CA . GLU B 1 28 ? 9.648 13.93 4.559 1 97.44 28 GLU B CA 1
ATOM 813 C C . GLU B 1 28 ? 8.914 15.062 5.277 1 97.44 28 GLU B C 1
ATOM 815 O O . GLU B 1 28 ? 9.102 16.234 4.949 1 97.44 28 GLU B O 1
ATOM 820 N N . VAL B 1 29 ? 7.922 14.68 6.324 1 97.06 29 VAL B N 1
ATOM 821 C CA . VAL B 1 29 ? 7.191 15.664 7.125 1 97.06 29 VAL B CA 1
ATOM 822 C C . VAL B 1 29 ? 7.594 15.531 8.594 1 97.06 29 VAL B C 1
ATOM 824 O O . VAL B 1 29 ? 7.996 14.461 9.039 1 97.06 29 VAL B O 1
ATOM 827 N N . LYS B 1 30 ? 7.668 16.656 9.078 1 96.44 30 LYS B N 1
ATOM 828 C CA . LYS B 1 30 ? 8.062 16.656 10.477 1 96.44 30 LYS B CA 1
ATOM 829 C C . LYS B 1 30 ? 6.977 16.047 11.359 1 96.44 30 LYS B C 1
ATOM 831 O O . LYS B 1 30 ? 5.809 16 10.969 1 96.44 30 LYS B O 1
ATOM 836 N N . VAL B 1 31 ? 7.379 15.422 12.75 1 96 31 VAL B N 1
ATOM 837 C CA . VAL B 1 31 ? 6.426 14.938 13.742 1 96 31 VAL B CA 1
ATOM 838 C C . VAL B 1 31 ? 5.441 16.047 14.094 1 96 31 VAL B C 1
ATOM 840 O O . VAL B 1 31 ? 5.848 17.188 14.352 1 96 31 VAL B O 1
ATOM 843 N N . GLY B 1 32 ? 4.152 15.828 13.906 1 97.06 32 GLY B N 1
ATOM 844 C CA . GLY B 1 32 ? 3.115 16.812 14.188 1 97.06 32 GLY B CA 1
ATOM 845 C C . GLY B 1 32 ? 2.555 17.469 12.945 1 97.06 32 GLY B C 1
ATOM 846 O O . GLY B 1 32 ? 1.491 18.094 12.992 1 97.06 32 GLY B O 1
ATOM 847 N N . GLU B 1 33 ? 3.25 17.234 11.898 1 98.06 33 GLU B N 1
ATOM 848 C CA . GLU B 1 33 ? 2.803 17.797 10.625 1 98.06 33 GLU B CA 1
ATOM 849 C C . GLU B 1 33 ? 1.95 16.797 9.844 1 98.06 33 GLU B C 1
ATOM 851 O O . GLU B 1 33 ? 1.827 15.641 10.242 1 98.06 33 GLU B O 1
ATOM 856 N N . VAL B 1 34 ? 1.291 17.297 8.789 1 98.38 34 VAL B N 1
ATOM 857 C CA . VAL B 1 34 ? 0.275 16.531 8.078 1 98.38 34 VAL B CA 1
ATOM 858 C C . VAL B 1 34 ? 0.735 16.266 6.645 1 98.38 34 VAL B C 1
ATOM 860 O O . VAL B 1 34 ? 1.196 17.188 5.953 1 98.38 34 VAL B O 1
ATOM 863 N N . LEU B 1 35 ? 0.714 14.922 6.367 1 98.56 35 LEU B N 1
ATOM 864 C CA . LEU B 1 35 ? 0.866 14.484 4.984 1 98.56 35 LEU B CA 1
ATOM 865 C C . LEU B 1 35 ? -0.494 14.297 4.32 1 98.56 35 LEU B C 1
ATOM 867 O O . LEU B 1 35 ? -1.366 13.617 4.867 1 98.56 35 LEU B O 1
ATOM 871 N N . GLU B 1 36 ? -0.685 14.93 3.113 1 98.69 36 GLU B N 1
ATOM 872 C CA . GLU B 1 36 ? -1.864 14.727 2.275 1 98.69 36 GLU B CA 1
ATOM 873 C C . GLU B 1 36 ? -1.582 13.734 1.155 1 98.69 36 GLU B C 1
ATOM 875 O O . GLU B 1 36 ? -0.592 13.867 0.433 1 98.69 36 GLU B O 1
ATOM 880 N N . VAL B 1 37 ? -2.422 12.734 1.08 1 98.75 37 VAL B N 1
ATOM 881 C CA . VAL B 1 37 ? -2.297 11.727 0.03 1 98.75 37 VAL B CA 1
ATOM 882 C C . VAL B 1 37 ? -3.529 11.766 -0.871 1 98.75 37 VAL B C 1
ATOM 884 O O . VAL B 1 37 ? -4.66 11.664 -0.391 1 98.75 37 VAL B O 1
ATOM 887 N N . LEU B 1 38 ? -3.281 11.953 -2.061 1 98.69 38 LEU B N 1
ATOM 888 C CA . LEU B 1 38 ? -4.32 11.859 -3.082 1 98.69 38 LEU B CA 1
ATOM 889 C C . LEU B 1 38 ? -4.203 10.547 -3.854 1 98.69 38 LEU B C 1
ATOM 891 O O . LEU B 1 38 ? -3.119 10.188 -4.312 1 98.69 38 LEU B O 1
ATOM 895 N N . ALA B 1 39 ? -5.297 9.828 -3.939 1 98.38 39 ALA B N 1
ATOM 896 C CA . ALA B 1 39 ? -5.25 8.516 -4.582 1 98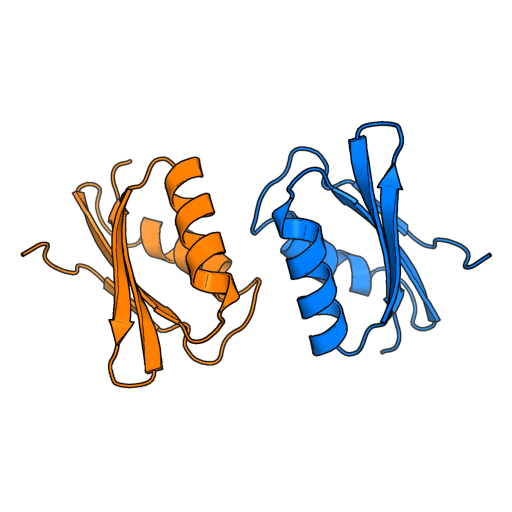.38 39 ALA B CA 1
ATOM 897 C C . ALA B 1 39 ? -6.559 8.219 -5.305 1 98.38 39 ALA B C 1
ATOM 899 O O . ALA B 1 39 ? -7.598 8.797 -4.988 1 98.38 39 ALA B O 1
ATOM 900 N N . THR B 1 40 ? -6.434 7.312 -6.27 1 97.5 40 THR B N 1
ATOM 901 C CA . THR B 1 40 ? -7.629 6.902 -7.004 1 97.5 40 THR B CA 1
ATOM 902 C C . THR B 1 40 ? -7.91 5.418 -6.793 1 97.5 40 THR B C 1
ATOM 904 O O . THR B 1 40 ? -9.016 4.941 -7.066 1 97.5 40 THR B O 1
ATOM 907 N N . ASP B 1 41 ? -6.906 4.746 -6.395 1 95.5 41 ASP B N 1
ATOM 908 C CA . ASP B 1 41 ? -7.098 3.334 -6.082 1 95.5 41 ASP B CA 1
ATOM 909 C C . ASP B 1 41 ? -8 3.156 -4.867 1 95.5 41 ASP B C 1
ATOM 911 O O . ASP B 1 41 ? -7.703 3.664 -3.785 1 95.5 41 ASP B O 1
ATOM 915 N N . PRO B 1 42 ? -9.062 2.352 -5.039 1 93.94 42 PRO B N 1
ATOM 916 C CA . PRO B 1 42 ? -9.984 2.137 -3.926 1 93.94 42 PRO B CA 1
ATOM 917 C C . PRO B 1 42 ? -9.336 1.407 -2.752 1 93.94 42 PRO B C 1
ATOM 919 O O . PRO B 1 42 ? -9.742 1.596 -1.602 1 93.94 42 PRO B O 1
ATOM 922 N N . ALA B 1 43 ? -8.359 0.73 -3.059 1 94.81 43 ALA B N 1
ATOM 923 C CA . ALA B 1 43 ? -7.68 -0.029 -2.012 1 94.81 43 ALA B CA 1
ATOM 924 C C . ALA B 1 43 ? -6.746 0.866 -1.204 1 94.81 43 ALA B C 1
ATOM 926 O O . ALA B 1 43 ? -6.336 0.509 -0.096 1 94.81 43 ALA B O 1
ATOM 927 N N . ALA B 1 44 ? -6.488 2.002 -1.631 1 95.69 44 ALA B N 1
ATOM 928 C CA . ALA B 1 44 ? -5.527 2.9 -0.99 1 95.69 44 ALA B CA 1
ATOM 929 C C . ALA B 1 44 ? -6.035 3.357 0.376 1 95.69 44 ALA B C 1
ATOM 931 O O . ALA B 1 44 ? -5.266 3.422 1.339 1 95.69 44 ALA B O 1
ATOM 932 N N . ASP B 1 45 ? -7.32 3.645 0.409 1 95.75 45 ASP B N 1
ATOM 933 C CA . ASP B 1 45 ? -7.879 4.191 1.641 1 95.75 45 ASP B CA 1
ATOM 934 C C . ASP B 1 45 ? -7.734 3.207 2.797 1 95.75 45 ASP B C 1
ATOM 936 O O . ASP B 1 45 ? -7.066 3.5 3.789 1 95.75 45 ASP B O 1
ATOM 940 N N . PRO B 1 46 ? -8.305 2.053 2.619 1 95.88 46 PRO B N 1
ATOM 941 C CA . PRO B 1 46 ? -8.117 1.115 3.729 1 95.88 46 PRO B CA 1
ATOM 942 C C . PRO B 1 46 ? -6.66 0.725 3.938 1 95.88 46 PRO B C 1
ATOM 944 O O . PRO B 1 46 ? -6.23 0.506 5.074 1 95.88 46 PRO B O 1
ATOM 947 N N . ASP B 1 47 ? -5.871 0.687 2.918 1 96.88 47 ASP B N 1
ATOM 948 C CA . ASP B 1 47 ? -4.469 0.304 3.02 1 96.88 47 ASP B CA 1
ATOM 949 C C . ASP B 1 47 ? -3.662 1.363 3.768 1 96.88 47 ASP B C 1
ATOM 951 O O . ASP B 1 47 ? -2.873 1.037 4.656 1 96.88 47 ASP B O 1
ATOM 955 N N . ILE B 1 48 ? -3.84 2.535 3.484 1 97.62 48 ILE B N 1
ATOM 956 C CA . ILE B 1 48 ? -3.115 3.654 4.074 1 97.62 48 ILE B CA 1
ATOM 957 C C . ILE B 1 48 ? -3.545 3.836 5.531 1 97.62 48 ILE B C 1
ATOM 959 O O . ILE B 1 48 ? -2.715 4.121 6.398 1 97.62 48 ILE B O 1
ATOM 963 N N . LYS B 1 49 ? -4.941 3.693 5.719 1 97.38 49 LYS B N 1
ATOM 964 C CA . LYS B 1 49 ? -5.441 3.77 7.09 1 97.38 49 LYS B CA 1
ATOM 965 C C . LYS B 1 49 ? -4.82 2.686 7.965 1 97.38 49 LYS B C 1
ATOM 967 O O . LYS B 1 49 ? -4.379 2.961 9.078 1 97.38 49 LYS B O 1
ATOM 972 N N . ALA B 1 50 ? -4.699 1.467 7.402 1 96.44 50 ALA B N 1
ATOM 973 C CA . ALA B 1 50 ? -4.121 0.347 8.141 1 96.44 50 ALA B CA 1
ATOM 974 C C . ALA B 1 50 ? -2.627 0.552 8.367 1 96.44 50 ALA B C 1
ATOM 976 O O . ALA B 1 50 ? -2.121 0.313 9.469 1 96.44 50 ALA B O 1
ATOM 977 N N . TRP B 1 51 ? -2.004 1.094 7.418 1 96.62 51 TRP B N 1
ATOM 978 C CA . TRP B 1 51 ? -0.572 1.363 7.504 1 96.62 51 TRP B CA 1
ATOM 979 C C . TRP B 1 51 ? -0.283 2.443 8.539 1 96.62 51 TRP B C 1
ATOM 981 O O . TRP B 1 51 ? 0.604 2.283 9.383 1 96.62 51 TRP B O 1
ATOM 991 N N . ALA B 1 52 ? -1.018 3.445 8.469 1 97.88 52 ALA B N 1
ATOM 992 C CA . ALA B 1 52 ? -0.824 4.57 9.383 1 97.88 52 ALA B CA 1
ATOM 993 C C . ALA B 1 52 ? -1.021 4.137 10.836 1 97.88 52 ALA B C 1
ATOM 995 O O . ALA B 1 52 ? -0.228 4.492 11.711 1 97.88 52 ALA B O 1
ATOM 996 N N . LYS B 1 53 ? -2.154 3.492 10.945 1 96.69 53 LYS B N 1
ATOM 997 C CA . LYS B 1 53 ? -2.449 2.971 12.281 1 96.69 53 LYS B CA 1
ATOM 998 C C . LYS B 1 53 ? -1.309 2.096 12.789 1 96.69 53 LYS B C 1
ATOM 1000 O O . LYS B 1 53 ? -0.869 2.248 13.93 1 96.69 53 LYS B O 1
ATOM 1005 N N . ARG B 1 54 ? -0.771 1.227 11.945 1 96.44 54 ARG B N 1
ATOM 1006 C CA . ARG B 1 54 ? 0.287 0.294 12.312 1 96.44 54 ARG B CA 1
ATOM 1007 C C . ARG B 1 54 ? 1.592 1.03 12.602 1 96.44 54 ARG B C 1
ATOM 1009 O O . ARG B 1 54 ? 2.352 0.638 13.484 1 96.44 54 ARG B O 1
ATOM 1016 N N . MET B 1 55 ? 1.749 2.102 11.914 1 96.44 55 MET B N 1
ATOM 1017 C CA . MET B 1 55 ? 2.996 2.854 12.023 1 96.44 55 MET B CA 1
ATOM 1018 C C . MET B 1 55 ? 2.906 3.893 13.141 1 96.44 55 MET B C 1
ATOM 1020 O O . MET B 1 55 ? 3.895 4.559 13.453 1 96.44 55 MET B O 1
ATOM 1024 N N . GLY B 1 56 ? 1.712 3.988 13.695 1 97.62 56 GLY B N 1
ATOM 1025 C CA . GLY B 1 56 ? 1.552 4.898 14.82 1 97.62 56 GLY B CA 1
ATOM 1026 C C . GLY B 1 56 ? 1.28 6.328 14.398 1 97.62 56 GLY B C 1
ATOM 1027 O O . GLY B 1 56 ? 1.663 7.273 15.094 1 97.62 56 GLY B O 1
ATOM 1028 N N . HIS B 1 57 ? 0.75 6.461 13.18 1 98 57 HIS B N 1
ATOM 1029 C CA . HIS B 1 57 ? 0.323 7.77 12.703 1 98 57 HIS B CA 1
ATOM 1030 C C . HIS B 1 57 ? -1.195 7.906 12.742 1 98 57 HIS B C 1
ATOM 1032 O O . HIS B 1 57 ? -1.896 6.965 13.125 1 98 57 HIS B O 1
ATOM 1038 N N . GLU B 1 58 ? -1.682 9.008 12.539 1 97.94 58 GLU B N 1
ATOM 1039 C CA . GLU B 1 58 ? -3.117 9.258 12.641 1 97.94 58 GLU B CA 1
ATOM 1040 C C . GLU B 1 58 ? -3.682 9.758 11.312 1 97.94 58 GLU B C 1
ATOM 1042 O O . GLU B 1 58 ? -3.182 10.734 10.742 1 97.94 58 GLU B O 1
ATOM 1047 N N . VAL B 1 59 ? -4.625 9.008 10.922 1 97.81 59 VAL B N 1
ATOM 1048 C CA . VAL B 1 59 ? -5.406 9.523 9.805 1 97.81 59 VAL B CA 1
ATOM 1049 C C . VAL B 1 59 ? -6.473 10.484 10.32 1 97.81 59 VAL B C 1
ATOM 1051 O O . VAL B 1 59 ? -7.418 10.07 10.992 1 97.81 59 VAL B O 1
ATOM 1054 N N . ILE B 1 60 ? -6.395 11.68 9.945 1 97.19 60 ILE B N 1
ATOM 1055 C CA . ILE B 1 60 ? -7.262 12.68 10.555 1 97.19 60 ILE B CA 1
ATOM 1056 C C . ILE B 1 60 ? -8.445 12.961 9.633 1 97.19 60 ILE B C 1
ATOM 1058 O O . ILE B 1 60 ? -9.461 13.508 10.07 1 97.19 60 ILE B O 1
ATOM 1062 N N . LEU B 1 61 ? -8.109 12.719 8.398 1 96.62 61 LEU B N 1
ATOM 1063 C CA . LEU B 1 61 ? -9.18 12.898 7.414 1 96.62 61 LEU B CA 1
ATOM 1064 C C . LEU B 1 61 ? -9.008 11.93 6.25 1 96.62 61 LEU B C 1
ATOM 1066 O O . LEU B 1 61 ? -7.883 11.656 5.816 1 96.62 61 LEU B O 1
ATOM 1070 N N . SER B 1 62 ? -10.062 11.25 5.91 1 96.62 62 SER B N 1
ATOM 1071 C CA . SER B 1 62 ? -10.156 10.469 4.684 1 96.62 62 SER B CA 1
ATOM 1072 C C . SER B 1 62 ? -11.5 10.68 3.994 1 96.62 62 SER B C 1
ATOM 1074 O O . SER B 1 62 ? -12.547 10.336 4.551 1 96.62 62 SER B O 1
ATOM 1076 N N . GLU B 1 63 ? -11.414 11.383 2.863 1 96.81 63 GLU B N 1
ATOM 1077 C CA . GLU B 1 63 ? -12.664 11.711 2.186 1 96.81 63 GLU B CA 1
ATOM 1078 C C . GLU B 1 63 ? -12.531 11.547 0.675 1 96.81 63 GLU B C 1
ATOM 1080 O O . GLU B 1 63 ? -11.422 11.555 0.137 1 96.81 63 GLU B O 1
ATOM 1085 N N . LYS B 1 64 ? -13.664 11.102 -0.06 1 95.62 64 LYS B N 1
ATOM 1086 C CA . LYS B 1 64 ? -13.727 11.164 -1.518 1 95.62 64 LYS B CA 1
ATOM 1087 C C . LYS B 1 64 ? -14.047 12.578 -1.993 1 95.62 64 LYS B C 1
ATOM 1089 O O . LYS B 1 64 ? -14.992 13.203 -1.518 1 95.62 64 LYS B O 1
ATOM 1094 N N . THR B 1 65 ? -13.102 13.242 -2.645 1 97.12 65 THR B N 1
ATOM 1095 C CA . THR B 1 65 ? -13.266 14.609 -3.143 1 97.12 65 THR B CA 1
ATOM 1096 C C . THR B 1 65 ? -14.375 14.672 -4.188 1 97.12 65 THR B C 1
ATOM 1098 O O . THR B 1 65 ? -14.805 13.633 -4.707 1 97.12 65 THR B O 1
ATOM 1101 N N . PRO B 1 66 ? -14.898 15.617 -4.508 1 95.94 66 PRO B N 1
ATOM 1102 C CA . PRO B 1 66 ? -15.875 15.805 -5.582 1 95.94 66 PRO B CA 1
ATOM 1103 C C . PRO B 1 66 ? -15.352 15.359 -6.941 1 95.94 66 PRO B C 1
ATOM 1105 O O . PRO B 1 66 ? -16.125 14.938 -7.805 1 95.94 66 PRO B O 1
ATOM 1108 N N . GLU B 1 67 ? -14.031 15.445 -7.039 1 96.06 67 GLU B N 1
ATOM 1109 C CA . GLU B 1 67 ? -13.391 15.062 -8.289 1 96.06 67 GLU B CA 1
ATOM 1110 C C . GLU B 1 67 ? -13.281 13.539 -8.414 1 96.06 67 GLU B C 1
ATOM 1112 O O . GLU B 1 67 ? -13.016 13.016 -9.5 1 96.06 67 GLU B O 1
ATOM 1117 N N . GLY B 1 68 ? -13.438 12.938 -7.359 1 96.12 68 GLY B N 1
ATOM 1118 C CA . GLY B 1 68 ? -13.57 11.492 -7.445 1 96.12 68 GLY B CA 1
ATOM 1119 C C . GLY B 1 68 ? -12.359 10.75 -6.898 1 96.12 68 GLY B C 1
ATOM 1120 O O . GLY B 1 68 ? -12.305 9.523 -6.949 1 96.12 68 GLY B O 1
ATOM 1121 N N . TYR B 1 69 ? -11.516 11.477 -6.461 1 97.75 69 TYR B N 1
ATOM 1122 C CA . TYR B 1 69 ? -10.352 10.805 -5.906 1 97.75 69 TYR B CA 1
ATOM 1123 C C . TYR B 1 69 ? -10.359 10.859 -4.383 1 97.75 69 TYR B C 1
ATOM 1125 O O . TYR B 1 69 ? -11.172 11.57 -3.789 1 97.75 69 TYR B O 1
ATOM 1133 N N . LEU B 1 70 ? -9.484 10.039 -3.705 1 98.06 70 LEU B N 1
ATOM 1134 C CA . LEU B 1 70 ? -9.336 9.961 -2.256 1 98.06 70 LEU B CA 1
ATOM 1135 C C . LEU B 1 70 ? -8.344 11.016 -1.759 1 98.06 70 LEU B C 1
ATOM 1137 O O . LEU B 1 70 ? -7.316 11.258 -2.395 1 98.06 70 LEU B O 1
ATOM 1141 N N . ARG B 1 71 ? -8.805 11.625 -0.791 1 98.12 71 ARG B N 1
ATOM 1142 C CA . ARG B 1 71 ? -7.938 12.531 -0.047 1 98.12 71 ARG B CA 1
ATOM 1143 C C . ARG B 1 71 ? -7.754 12.055 1.391 1 98.12 71 ARG B C 1
ATOM 1145 O O . ARG B 1 71 ? -8.719 11.969 2.15 1 98.12 71 ARG B O 1
ATOM 1152 N N . ILE B 1 72 ? -6.539 11.797 1.772 1 98.5 72 ILE B N 1
ATOM 1153 C CA . ILE B 1 72 ? -6.219 11.258 3.088 1 98.5 72 ILE B CA 1
ATOM 1154 C C . ILE B 1 72 ? -5.176 12.133 3.773 1 98.5 72 ILE B C 1
ATOM 1156 O O . ILE B 1 72 ? -4.129 12.43 3.193 1 98.5 72 ILE B O 1
ATOM 1160 N N . LEU B 1 73 ? -5.527 12.641 4.891 1 98.44 73 LEU B N 1
ATOM 1161 C CA . LEU B 1 73 ? -4.609 13.438 5.703 1 98.44 73 LEU B CA 1
ATOM 1162 C C . LEU B 1 73 ? -4.043 12.609 6.852 1 98.44 73 LEU B C 1
ATOM 1164 O O . LEU B 1 73 ? -4.801 12.062 7.66 1 98.44 73 LEU B O 1
ATOM 1168 N N . ILE B 1 74 ? -2.635 12.477 6.801 1 98.5 74 ILE B N 1
ATOM 1169 C CA . ILE B 1 74 ? -1.948 11.68 7.812 1 98.5 74 ILE B CA 1
ATOM 1170 C C . ILE B 1 74 ? -1.064 12.586 8.672 1 98.5 74 ILE B C 1
ATOM 1172 O O . ILE B 1 74 ? -0.172 13.258 8.148 1 98.5 74 ILE B O 1
ATOM 1176 N N . LYS B 1 75 ? -1.516 12.672 9.875 1 98.31 75 LYS B N 1
ATOM 1177 C CA . LYS B 1 75 ? -0.653 13.398 10.805 1 98.31 75 LYS B CA 1
ATOM 1178 C C . LYS B 1 75 ? 0.469 12.5 11.32 1 98.31 75 LYS B C 1
ATOM 1180 O O . LYS B 1 75 ? 0.211 11.422 11.859 1 98.31 75 LYS B O 1
ATOM 1185 N N . ARG B 1 76 ? 1.711 12.812 11.117 1 97.19 76 ARG B N 1
ATOM 1186 C CA . ARG B 1 76 ? 2.867 12.086 11.625 1 97.19 76 ARG B CA 1
ATOM 1187 C C . ARG B 1 76 ? 2.99 12.234 13.141 1 97.19 76 ARG B C 1
ATOM 1189 O O . ARG B 1 76 ? 3.088 13.352 13.648 1 97.19 76 ARG B O 1
ATOM 1196 N N . LEU B 1 77 ? 3.002 11.359 13.695 1 97.75 77 LEU B N 1
ATOM 1197 C CA . LEU B 1 77 ? 2.986 11.453 15.148 1 97.75 77 LEU B CA 1
ATOM 1198 C C . LEU B 1 77 ? 4.293 10.938 15.742 1 97.75 77 LEU B C 1
ATOM 1200 O O . LEU B 1 77 ? 4.551 11.117 16.938 1 97.75 77 LEU B O 1
ATOM 1204 N N . LYS B 1 78 ? 5.078 10.125 14.984 1 93.12 78 LYS B N 1
ATOM 1205 C CA . LYS B 1 78 ? 6.355 9.633 15.484 1 93.12 78 LYS B CA 1
ATOM 1206 C C . LYS B 1 78 ? 7.445 9.758 14.422 1 93.12 78 LYS B C 1
ATOM 1208 O O . LYS B 1 78 ? 7.148 9.922 13.234 1 93.12 78 LYS B O 1
#

InterPro domains:
  IPR001455 TusA-like domain [PF01206] (6-76)
  IPR001455 TusA-like domain [PS01148] (8-32)
  IPR036868 TusA-like domain superfamily [G3DSA:3.30.110.40] (1-76)
  IPR036868 TusA-like domain superfamily [SSF64307] (3-76)

Nearest PDB structures (foldseek):
  3lvk-assembly1_B-2  TM=9.103E-01  e=5.280E-07  Escherichia coli O157:H7 str. EDL933
  8j4c-assembly1_A  TM=9.308E-01  e=2.416E-06  Spirochaeta thermophila DSM 6578
  1dcj-assembly1_A  TM=8.731E-01  e=6.026E-07  Escherichia coli
  8k1r-assembly1_B  TM=9.360E-01  e=5.341E-06  Spirochaeta thermophila DSM 6578
  8k1r-assembly1_A  TM=9.350E-01  e=1.348E-05  Spirochaeta thermophila DSM 6578

Radius of gyration: 16.84 Å; Cα contacts (8 Å, |Δi|>4): 340; chains: 2; bounding box: 28×54×34 Å

Secondary structure (DSSP, 8-state):
---EEEEEEETT--TTHHHHHHHHHGGGS-TT-EEEEEE--TTHHHHHHHHHHHHT-EEEEEEE-TTS-EEEEEE---/---EEEEEEETT--TTHHHHHHHHHGGGS-TT-EEEEEE--TTHHHHHHHHHHHHT-EEEEEEE-TTS-EEEEEE---

pLDDT: mean 96.1, std 5.88, range [53.91, 98.75]